Protein AF-A0A7J4IJD2-F1 (afdb_monomer_lite)

Sequence (134 aa):
MRLTFIVLALVLAALGAGCLQASPPATPTPTPSLARYAPGDLFRGDLVGAGFDDPNATPAGAAIAVVEYQSALDQYIYTLVQPVSGGWAYVYPSGDFVTRMGRDRATFESYRLERIGHVDLAAIEGPPNATAAR

Structure (mmCIF, N/CA/C/O backbone):
data_AF-A0A7J4IJD2-F1
#
_entry.id   AF-A0A7J4IJD2-F1
#
loop_
_atom_site.group_PDB
_atom_site.id
_atom_site.type_symbol
_atom_site.label_atom_id
_atom_site.label_alt_id
_atom_site.label_comp_id
_atom_site.label_asym_id
_atom_site.label_entity_id
_atom_site.label_seq_id
_atom_site.pdbx_PDB_ins_code
_atom_site.Cartn_x
_atom_site.Cartn_y
_atom_site.Cartn_z
_atom_site.occupancy
_atom_site.B_iso_or_equiv
_atom_site.auth_seq_id
_atom_site.auth_comp_id
_atom_site.auth_asym_id
_atom_site.auth_atom_id
_atom_site.pdbx_PDB_model_num
ATOM 1 N N . MET A 1 1 ? 4.661 78.829 -20.103 1.00 52.09 1 MET A N 1
ATOM 2 C CA . MET A 1 1 ? 5.157 77.658 -20.869 1.00 52.09 1 MET A CA 1
ATOM 3 C C . MET A 1 1 ? 6.029 76.746 -19.993 1.00 52.09 1 MET A C 1
ATOM 5 O O . MET A 1 1 ? 7.198 76.548 -20.282 1.00 52.09 1 MET A O 1
ATOM 9 N N . ARG A 1 2 ? 5.496 76.225 -18.878 1.00 50.78 2 ARG A N 1
ATOM 10 C CA . ARG A 1 2 ? 6.234 75.324 -17.960 1.00 50.78 2 ARG A CA 1
ATOM 11 C C . ARG A 1 2 ? 5.385 74.175 -17.390 1.00 50.78 2 ARG A C 1
ATOM 13 O O . ARG A 1 2 ? 5.930 73.315 -16.718 1.00 50.78 2 ARG A O 1
ATOM 20 N N . LEU A 1 3 ? 4.079 74.133 -17.683 1.00 42.94 3 LEU A N 1
ATOM 21 C CA . LEU A 1 3 ? 3.168 73.103 -17.164 1.00 42.94 3 LEU A CA 1
ATOM 22 C C . LEU A 1 3 ? 2.929 71.928 -18.126 1.00 42.94 3 LEU A C 1
ATOM 24 O O . LEU A 1 3 ? 2.573 70.846 -17.679 1.00 42.94 3 LEU A O 1
ATOM 28 N N . THR A 1 4 ? 3.159 72.096 -19.429 1.00 47.91 4 THR A N 1
ATOM 29 C CA . THR A 1 4 ? 2.913 71.041 -20.430 1.00 47.91 4 THR A CA 1
ATOM 30 C C . THR A 1 4 ? 4.000 69.967 -20.482 1.00 47.91 4 THR A C 1
ATOM 32 O O . THR A 1 4 ? 3.723 68.847 -20.895 1.00 47.91 4 THR A O 1
ATOM 35 N N . PHE A 1 5 ? 5.217 70.263 -20.017 1.00 41.81 5 PHE A N 1
ATOM 36 C CA . PHE A 1 5 ? 6.323 69.297 -20.028 1.00 41.81 5 PHE A CA 1
ATOM 37 C C . PHE A 1 5 ? 6.259 68.272 -18.887 1.00 41.81 5 PHE A C 1
ATOM 39 O O . PHE A 1 5 ? 6.791 67.176 -19.026 1.00 41.81 5 PHE A O 1
ATOM 46 N N . ILE A 1 6 ? 5.588 68.594 -17.777 1.00 49.59 6 ILE A N 1
ATOM 47 C CA . ILE A 1 6 ? 5.554 67.721 -16.593 1.00 49.59 6 ILE A CA 1
ATOM 48 C C . ILE A 1 6 ? 4.505 66.611 -16.757 1.00 49.59 6 ILE A C 1
ATOM 50 O O . ILE A 1 6 ? 4.730 65.479 -16.340 1.00 49.59 6 ILE A O 1
ATOM 54 N N . VAL A 1 7 ? 3.391 66.894 -17.442 1.00 49.34 7 VAL A N 1
ATOM 55 C CA . VAL A 1 7 ? 2.321 65.905 -17.658 1.00 49.34 7 VAL A CA 1
ATOM 56 C C . VAL A 1 7 ? 2.732 64.839 -18.683 1.00 49.34 7 VAL A C 1
ATOM 58 O O . VAL A 1 7 ? 2.386 63.672 -18.523 1.00 49.34 7 VAL A O 1
ATOM 61 N N . LEU A 1 8 ? 3.538 65.196 -19.692 1.00 43.75 8 LEU A N 1
ATOM 62 C CA . LEU A 1 8 ? 3.987 64.246 -20.717 1.00 43.75 8 LEU A CA 1
ATOM 63 C C . LEU A 1 8 ? 5.017 63.234 -20.178 1.00 43.75 8 LEU A C 1
ATOM 65 O O . LEU A 1 8 ? 5.013 62.074 -20.584 1.00 43.75 8 LEU A O 1
ATOM 69 N N . ALA A 1 9 ? 5.855 63.644 -19.221 1.00 47.06 9 ALA A N 1
ATOM 70 C CA . ALA A 1 9 ? 6.825 62.755 -18.581 1.00 47.06 9 ALA A CA 1
ATOM 71 C C . ALA A 1 9 ? 6.160 61.719 -17.655 1.00 47.06 9 ALA A C 1
ATOM 73 O O . ALA A 1 9 ? 6.666 60.606 -17.519 1.00 47.06 9 ALA A O 1
ATOM 74 N N . LEU A 1 10 ? 5.006 62.049 -17.060 1.00 46.25 10 LEU A N 1
ATOM 75 C CA . LEU A 1 10 ? 4.299 61.134 -16.160 1.00 46.25 10 LEU A CA 1
ATOM 76 C C . LEU A 1 10 ? 3.563 60.008 -16.907 1.00 46.25 10 LEU A C 1
ATOM 78 O O . LEU A 1 10 ? 3.425 58.910 -16.375 1.00 46.25 10 LEU A O 1
ATOM 82 N N . VAL A 1 11 ? 3.128 60.246 -18.151 1.00 48.88 11 VAL A N 1
ATOM 83 C CA . VAL A 1 11 ? 2.428 59.231 -18.963 1.00 48.88 11 VAL A CA 1
ATOM 84 C C . VAL A 1 11 ? 3.404 58.210 -19.562 1.00 48.88 11 VAL A C 1
ATOM 86 O O . VAL A 1 11 ? 3.083 57.025 -19.619 1.00 48.88 11 VAL A O 1
ATOM 89 N N . LEU A 1 12 ? 4.628 58.615 -19.931 1.00 47.06 12 LEU A N 1
ATOM 90 C CA . LEU A 1 12 ? 5.632 57.675 -20.452 1.00 47.06 12 LEU A CA 1
ATOM 91 C C . LEU A 1 12 ? 6.233 56.744 -19.385 1.00 47.06 12 LEU A C 1
ATOM 93 O O . LEU A 1 12 ? 6.716 55.669 -19.735 1.00 47.06 12 LEU A O 1
ATOM 97 N N . ALA A 1 13 ? 6.165 57.095 -18.099 1.00 45.47 13 ALA A N 1
ATOM 98 C CA . ALA A 1 13 ? 6.614 56.209 -17.022 1.00 45.47 13 ALA A CA 1
ATOM 99 C C . ALA A 1 13 ? 5.621 55.064 -16.728 1.00 45.47 13 ALA A C 1
ATOM 101 O O . ALA A 1 13 ? 6.019 54.026 -16.204 1.00 45.47 13 ALA A O 1
ATOM 102 N N . ALA A 1 14 ? 4.344 55.214 -17.097 1.00 45.75 14 ALA A N 1
ATOM 103 C CA . ALA A 1 14 ? 3.311 54.214 -16.825 1.00 45.75 14 ALA A CA 1
ATOM 104 C C . ALA A 1 14 ? 3.238 53.086 -17.875 1.00 45.75 14 ALA A C 1
ATOM 106 O O . ALA A 1 14 ? 2.721 52.014 -17.571 1.00 45.75 14 ALA A O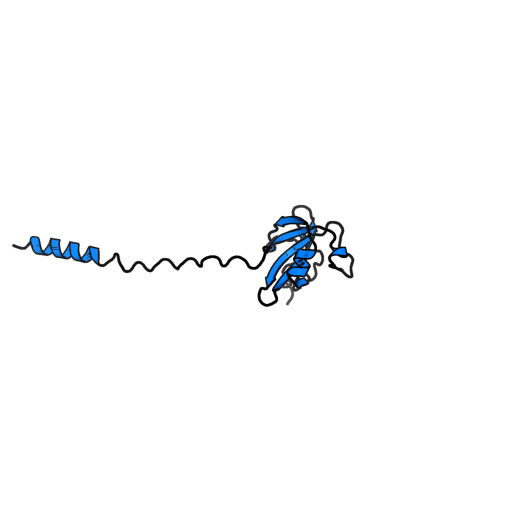 1
ATOM 107 N N . LEU A 1 15 ? 3.783 53.277 -19.086 1.00 45.69 15 LEU A N 1
ATOM 108 C CA . LEU A 1 15 ? 3.796 52.228 -20.122 1.00 45.69 15 LEU A CA 1
ATOM 109 C C . LEU A 1 15 ? 4.989 51.259 -20.025 1.00 45.69 15 LEU A C 1
ATOM 111 O O . LEU A 1 15 ? 4.978 50.221 -20.679 1.00 45.69 15 LEU A O 1
ATOM 115 N N . GLY A 1 16 ? 6.003 51.555 -19.204 1.00 44.50 16 GLY A N 1
ATOM 116 C CA . GLY A 1 16 ? 7.194 50.703 -19.063 1.00 44.50 16 GLY A CA 1
ATOM 117 C C . GLY A 1 16 ? 7.057 49.550 -18.062 1.00 44.50 16 GLY A C 1
ATOM 118 O O . GLY A 1 16 ? 7.842 48.608 -18.107 1.00 44.50 16 GLY A O 1
ATOM 119 N N . ALA A 1 17 ? 6.069 49.596 -17.163 1.00 44.97 17 ALA A N 1
ATOM 120 C CA . ALA A 1 17 ? 5.938 48.623 -16.073 1.00 44.97 17 ALA A CA 1
ATOM 121 C C . ALA A 1 17 ? 5.060 47.403 -16.416 1.00 44.97 17 ALA A C 1
ATOM 123 O O . ALA A 1 17 ? 4.998 46.458 -15.635 1.00 44.97 17 ALA A O 1
ATOM 124 N N . GLY A 1 18 ? 4.388 47.399 -17.573 1.00 44.12 18 GLY A N 1
ATOM 125 C CA . GLY A 1 18 ? 3.434 46.343 -17.940 1.00 44.12 18 GLY A CA 1
ATOM 126 C C . GLY A 1 18 ? 4.038 45.094 -18.594 1.00 44.12 18 GLY A C 1
ATOM 127 O O . GLY A 1 18 ? 3.346 44.089 -18.709 1.00 44.12 18 GLY A O 1
ATOM 128 N N . CYS A 1 19 ? 5.305 45.128 -19.024 1.00 49.31 19 CYS A N 1
ATOM 129 C CA . CYS A 1 19 ? 5.880 44.072 -19.876 1.00 49.31 19 CYS A CA 1
ATOM 130 C C . CYS A 1 19 ? 6.972 43.218 -19.208 1.00 49.31 19 CYS A C 1
ATOM 132 O O . CYS A 1 19 ? 7.556 42.363 -19.865 1.00 49.31 19 CYS A O 1
ATOM 134 N N . LEU A 1 20 ? 7.241 43.413 -17.913 1.00 44.94 20 LEU A N 1
ATOM 135 C CA . LEU A 1 20 ? 8.144 42.561 -17.120 1.00 44.94 20 LEU A CA 1
ATOM 136 C C . LEU A 1 20 ? 7.382 41.706 -16.105 1.00 44.94 20 LEU A C 1
ATOM 138 O O . LEU A 1 20 ? 7.938 41.286 -15.091 1.00 44.94 20 LEU A O 1
ATOM 142 N N . GLN A 1 21 ? 6.103 41.429 -16.362 1.00 53.16 21 GLN A N 1
ATOM 143 C CA . GLN A 1 21 ? 5.419 40.403 -15.596 1.00 53.16 21 GLN A CA 1
ATOM 144 C C . GLN A 1 21 ? 5.990 39.061 -16.045 1.00 53.16 21 GLN A C 1
ATOM 146 O O . GLN A 1 21 ? 5.662 38.559 -17.122 1.00 53.16 21 GLN A O 1
ATOM 151 N N . ALA A 1 22 ? 6.917 38.535 -15.238 1.00 48.62 22 ALA A N 1
ATOM 152 C CA . ALA A 1 22 ? 7.410 37.176 -15.361 1.00 48.62 22 ALA A CA 1
ATOM 153 C C . ALA A 1 22 ? 6.198 36.280 -15.609 1.00 48.62 22 ALA A C 1
ATOM 155 O O . ALA A 1 22 ? 5.230 36.324 -14.842 1.00 48.62 22 ALA A O 1
ATOM 156 N N . SER A 1 23 ? 6.214 35.545 -16.724 1.00 56.81 23 SER A N 1
ATOM 157 C CA . SER A 1 23 ? 5.169 34.565 -16.986 1.00 56.81 23 SER A CA 1
ATOM 158 C C . SER A 1 23 ? 5.025 33.722 -15.718 1.00 56.81 23 SER A C 1
ATOM 160 O O . SER A 1 23 ? 6.058 33.278 -15.199 1.00 56.81 23 SER A O 1
ATOM 162 N N . PRO A 1 24 ? 3.805 33.551 -15.168 1.00 60.88 24 PRO A N 1
ATOM 163 C CA . PRO A 1 24 ? 3.626 32.632 -14.058 1.00 60.88 24 PRO A CA 1
ATOM 164 C C . PRO A 1 24 ? 4.274 31.311 -14.476 1.00 60.88 24 PRO A C 1
ATOM 166 O O . PRO A 1 24 ? 4.138 30.941 -15.650 1.00 60.88 24 PRO A O 1
ATOM 169 N N . PRO A 1 25 ? 5.047 30.658 -13.587 1.00 59.62 25 PRO A N 1
ATOM 170 C CA . PRO A 1 25 ? 5.730 29.423 -13.931 1.00 59.62 25 PRO A CA 1
ATOM 171 C C . PRO A 1 25 ? 4.710 28.517 -14.604 1.00 59.62 25 PRO A C 1
ATOM 173 O O . PRO A 1 25 ? 3.640 28.277 -14.038 1.00 59.62 25 PRO A O 1
ATOM 176 N N . ALA A 1 26 ? 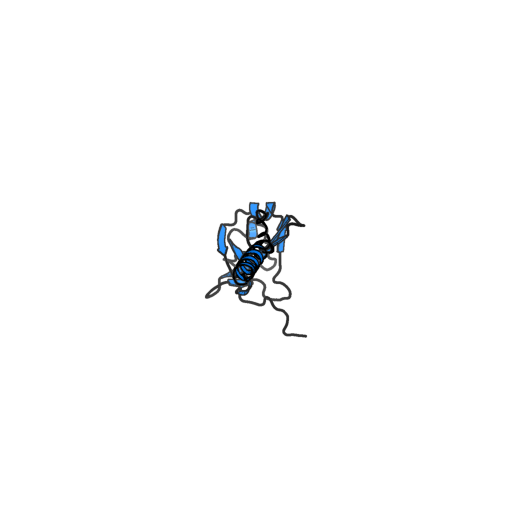5.001 28.135 -15.853 1.00 61.78 26 ALA A N 1
ATOM 177 C CA . ALA A 1 26 ? 4.114 27.299 -16.637 1.00 61.78 26 ALA A CA 1
ATOM 178 C C . ALA A 1 26 ? 3.765 26.105 -15.757 1.00 61.78 26 ALA A C 1
ATOM 180 O O . ALA A 1 26 ? 4.654 25.352 -15.355 1.00 61.78 26 ALA A O 1
ATOM 181 N N . THR A 1 27 ? 2.493 26.000 -15.370 1.00 56.91 27 THR A N 1
ATOM 182 C CA . THR A 1 27 ? 2.038 24.858 -14.592 1.00 56.91 27 THR A CA 1
ATOM 183 C C . THR A 1 27 ? 2.364 23.649 -15.457 1.00 56.91 27 THR A C 1
ATOM 185 O O . THR A 1 27 ? 1.896 23.619 -16.602 1.00 56.91 27 THR A O 1
ATOM 188 N N . PRO A 1 28 ? 3.228 22.722 -15.005 1.00 51.31 28 PRO A N 1
ATOM 189 C CA . PRO A 1 28 ? 3.579 21.581 -15.825 1.00 51.31 28 PRO A CA 1
ATOM 190 C C . PRO A 1 28 ? 2.269 20.904 -16.197 1.00 51.31 28 PRO A C 1
ATOM 192 O O . PRO A 1 28 ? 1.458 20.591 -15.323 1.00 51.31 28 PRO A O 1
ATOM 195 N N . THR A 1 29 ? 2.023 20.758 -17.499 1.00 47.94 29 THR A N 1
ATOM 196 C CA . THR A 1 29 ? 0.909 19.944 -17.970 1.00 47.94 29 THR A CA 1
ATOM 197 C C . THR A 1 29 ? 1.064 18.594 -17.279 1.00 47.94 29 THR A C 1
ATOM 199 O O . THR A 1 29 ? 2.138 18.003 -17.414 1.00 47.94 29 THR A O 1
ATOM 202 N N . PRO A 1 30 ? 0.082 18.136 -16.481 1.00 46.34 30 PRO A N 1
ATOM 203 C CA . PRO A 1 30 ? 0.221 16.872 -15.786 1.00 46.34 30 PRO A CA 1
ATOM 204 C C . PRO A 1 30 ? 0.423 15.803 -16.852 1.00 46.34 30 PRO A C 1
ATOM 206 O O . PRO A 1 30 ? -0.470 15.545 -17.661 1.00 46.34 30 PRO A O 1
ATOM 209 N N . THR A 1 31 ? 1.624 15.228 -16.900 1.00 46.88 31 THR A N 1
ATOM 210 C CA . THR A 1 31 ? 1.875 14.039 -17.704 1.00 46.88 31 THR A CA 1
ATOM 211 C C . THR A 1 31 ? 0.825 13.018 -17.275 1.00 46.88 31 THR A C 1
ATOM 213 O O . THR A 1 31 ? 0.700 12.791 -16.066 1.00 46.88 31 THR A O 1
ATOM 216 N N . PRO A 1 32 ? 0.030 12.444 -18.198 1.00 50.22 32 PRO A N 1
ATOM 217 C CA . PRO A 1 32 ? -0.946 11.434 -17.825 1.00 50.22 32 PRO A CA 1
ATOM 218 C C . PRO A 1 32 ? -0.227 10.363 -17.007 1.00 50.22 32 PRO A C 1
ATOM 220 O O . PRO A 1 32 ? 0.821 9.860 -17.418 1.00 50.22 32 PRO A O 1
ATOM 223 N N . SER A 1 33 ? -0.751 10.096 -15.812 1.00 54.56 33 SER A N 1
ATOM 224 C CA . SER A 1 33 ? -0.172 9.117 -14.903 1.00 54.56 33 SER A CA 1
ATOM 225 C C . SER A 1 33 ? -0.034 7.788 -15.644 1.00 54.56 33 SER A C 1
ATOM 227 O O . SER A 1 33 ? -1.031 7.189 -16.040 1.00 54.56 33 SER A O 1
ATOM 229 N N . LEU A 1 34 ? 1.205 7.328 -15.842 1.00 66.12 34 LEU A N 1
ATOM 230 C CA . LEU A 1 34 ? 1.491 5.986 -16.363 1.00 66.12 34 LEU A CA 1
ATOM 231 C C . LEU A 1 34 ? 0.939 4.889 -15.433 1.00 66.12 34 LEU A C 1
ATOM 233 O O . LEU A 1 34 ? 0.749 3.753 -15.867 1.00 66.12 34 LEU A O 1
ATOM 237 N N . ALA A 1 35 ? 0.679 5.245 -14.171 1.00 73.06 35 ALA A N 1
ATOM 238 C CA . ALA A 1 35 ? 0.080 4.396 -13.159 1.00 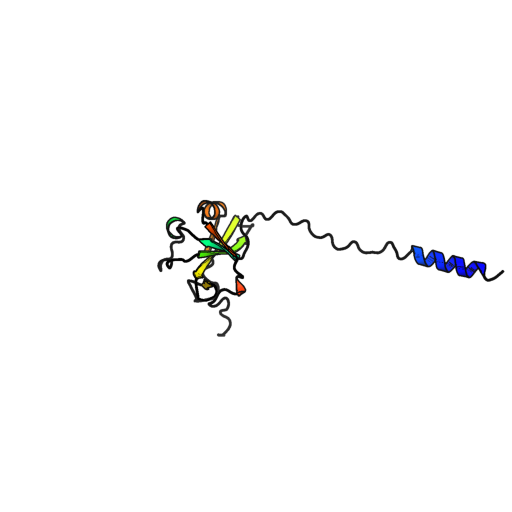73.06 35 ALA A CA 1
ATOM 239 C C . ALA A 1 35 ? -1.449 4.501 -13.196 1.00 73.06 35 ALA A C 1
ATOM 241 O O . ALA A 1 35 ? -2.011 5.599 -13.126 1.00 73.06 35 ALA A O 1
ATOM 242 N N . ARG A 1 36 ? -2.121 3.351 -13.246 1.00 85.62 36 ARG A N 1
ATOM 243 C CA . ARG A 1 36 ? -3.578 3.239 -13.122 1.00 85.62 36 ARG A CA 1
ATOM 244 C C . ARG A 1 36 ? -4.059 3.465 -11.691 1.00 85.62 36 ARG A C 1
ATOM 246 O O . ARG A 1 36 ? -5.171 3.950 -11.494 1.00 85.62 36 ARG A O 1
ATOM 253 N N . TYR A 1 37 ? -3.232 3.092 -10.720 1.00 90.12 37 TYR A N 1
ATOM 254 C CA . TYR A 1 37 ? -3.538 3.166 -9.295 1.00 90.12 37 TYR A CA 1
ATOM 255 C C . TYR A 1 37 ? -2.653 4.191 -8.597 1.00 90.12 37 TYR A C 1
ATOM 257 O O . TYR A 1 37 ? -1.473 4.334 -8.926 1.00 90.12 37 TYR A O 1
ATOM 265 N N . ALA A 1 38 ? -3.242 4.910 -7.647 1.00 91.38 38 ALA A N 1
ATOM 266 C CA . ALA A 1 38 ? -2.570 5.951 -6.886 1.00 91.38 38 ALA A CA 1
ATOM 267 C C . ALA A 1 38 ? -2.018 5.403 -5.555 1.00 91.38 38 ALA A C 1
ATOM 269 O O . ALA A 1 38 ? -2.580 4.450 -5.007 1.00 91.38 38 ALA A O 1
ATOM 270 N N . PRO A 1 39 ? -0.958 6.019 -4.994 1.00 90.94 39 PRO A N 1
ATOM 271 C CA . PRO A 1 39 ? -0.573 5.809 -3.598 1.00 90.94 39 PRO A CA 1
ATOM 272 C C . PRO A 1 39 ? -1.781 5.960 -2.670 1.00 90.94 39 PRO A C 1
ATOM 274 O O . PRO A 1 39 ? -2.536 6.912 -2.826 1.00 90.94 39 PRO A O 1
ATOM 277 N N . GLY A 1 40 ? -1.966 5.038 -1.729 1.00 89.69 40 GLY A N 1
ATOM 278 C CA . GLY A 1 40 ? -3.103 4.991 -0.810 1.00 89.69 40 GLY A CA 1
ATOM 279 C C . GLY A 1 40 ? -4.293 4.168 -1.305 1.00 89.69 40 GLY A C 1
ATOM 280 O O . GLY A 1 40 ? -5.184 3.870 -0.513 1.00 89.69 40 GLY A O 1
ATOM 281 N N . ASP A 1 41 ? -4.337 3.751 -2.574 1.00 94.69 41 ASP A N 1
ATOM 282 C CA . ASP A 1 41 ? -5.444 2.926 -3.065 1.00 94.69 41 ASP A CA 1
ATOM 283 C C . ASP A 1 41 ? -5.478 1.558 -2.377 1.00 94.69 41 ASP A C 1
ATOM 285 O O . ASP A 1 41 ? -4.468 0.852 -2.309 1.00 94.69 41 ASP A O 1
ATOM 289 N N . LEU A 1 42 ? -6.666 1.197 -1.886 1.00 93.88 42 LEU A N 1
ATOM 290 C CA . LEU A 1 42 ? -6.915 -0.045 -1.169 1.00 93.88 42 LEU A CA 1
ATOM 291 C C . LEU A 1 42 ? -7.596 -1.076 -2.056 1.00 93.88 42 LEU A C 1
ATOM 293 O O . LEU A 1 42 ? -8.627 -0.788 -2.669 1.00 93.88 42 LEU A O 1
ATOM 297 N N . PHE A 1 43 ? -7.075 -2.298 -2.038 1.00 93.19 43 PHE A N 1
ATOM 298 C CA . PHE A 1 43 ? -7.576 -3.411 -2.830 1.00 93.19 43 PHE A CA 1
ATOM 299 C C . PHE A 1 43 ? -7.853 -4.643 -1.974 1.00 93.19 43 PHE A C 1
ATOM 301 O O . PHE A 1 43 ? -7.038 -5.020 -1.134 1.00 93.19 43 PHE A O 1
ATOM 308 N N . ARG A 1 44 ? -8.981 -5.308 -2.216 1.00 90.25 44 ARG A N 1
ATOM 309 C CA . ARG A 1 44 ? -9.358 -6.571 -1.569 1.00 90.25 44 ARG A CA 1
ATOM 310 C C . ARG A 1 44 ? -9.668 -7.629 -2.625 1.00 90.25 44 ARG A C 1
ATOM 312 O O . ARG A 1 44 ? -10.054 -7.312 -3.746 1.00 90.25 44 ARG A O 1
ATOM 319 N N . GLY A 1 45 ? -9.493 -8.893 -2.265 1.00 85.75 45 GLY A N 1
ATOM 320 C CA . GLY A 1 45 ? -9.813 -10.026 -3.124 1.00 85.75 45 GLY A CA 1
ATOM 321 C C . GLY A 1 45 ? -9.146 -11.298 -2.625 1.00 85.75 45 GLY A C 1
ATOM 322 O O . GLY A 1 45 ? -8.760 -11.385 -1.458 1.00 85.75 45 GLY A O 1
ATOM 323 N N . ASP A 1 46 ? -9.000 -12.266 -3.522 1.00 82.81 46 ASP A N 1
ATOM 324 C CA . ASP A 1 46 ? -8.218 -13.471 -3.266 1.00 82.81 46 ASP A CA 1
ATOM 325 C C . ASP A 1 46 ? -6.720 -13.145 -3.311 1.00 82.81 46 ASP A C 1
ATOM 327 O O . ASP A 1 46 ? -6.078 -13.184 -4.361 1.00 82.81 46 ASP A O 1
ATOM 331 N N . LEU A 1 47 ? -6.172 -12.759 -2.159 1.00 79.31 47 LEU A N 1
ATOM 332 C CA . LEU A 1 47 ? -4.763 -12.390 -2.049 1.00 79.31 47 LEU A CA 1
ATOM 333 C C . LEU A 1 47 ? -3.836 -13.606 -2.222 1.00 79.31 47 LEU A C 1
ATOM 335 O O . LEU A 1 47 ? -2.758 -13.481 -2.798 1.00 79.31 47 LEU A O 1
ATOM 339 N N . VAL A 1 48 ? -4.283 -14.791 -1.802 1.00 75.69 48 VAL A N 1
ATOM 340 C CA . VAL A 1 48 ? -3.517 -16.036 -1.946 1.00 75.69 48 VAL A CA 1
ATOM 341 C C . VAL A 1 48 ? -3.469 -16.456 -3.415 1.00 75.69 48 VAL A C 1
ATOM 343 O O . VAL A 1 48 ? -2.390 -16.693 -3.954 1.00 75.69 48 VAL A O 1
ATOM 346 N N . GLY A 1 49 ? -4.613 -16.467 -4.106 1.00 70.00 49 GLY A N 1
ATOM 347 C CA . GLY A 1 49 ? -4.683 -16.748 -5.545 1.00 70.00 49 GLY A CA 1
ATOM 348 C C . GLY A 1 49 ? -3.958 -15.710 -6.405 1.00 70.00 49 GLY A C 1
ATOM 349 O O . GLY A 1 49 ? -3.454 -16.032 -7.480 1.00 70.00 49 GLY A O 1
ATOM 350 N N . ALA A 1 50 ? -3.827 -14.480 -5.909 1.00 67.56 50 ALA A N 1
ATOM 351 C CA . ALA A 1 50 ? -2.989 -13.448 -6.506 1.00 67.56 50 ALA A CA 1
ATOM 352 C C . ALA A 1 50 ? -1.487 -13.598 -6.172 1.00 67.56 50 ALA A C 1
ATOM 354 O O . ALA A 1 50 ? -0.680 -12.746 -6.533 1.00 67.56 50 ALA A O 1
ATOM 355 N N . GLY A 1 51 ? -1.065 -14.680 -5.513 1.00 64.88 51 GLY A N 1
ATOM 356 C CA . GLY A 1 51 ? 0.347 -14.951 -5.238 1.00 64.88 51 GLY A CA 1
ATOM 357 C C . GLY A 1 51 ? 0.975 -13.974 -4.243 1.00 64.88 51 GLY A C 1
ATOM 358 O O . GLY A 1 51 ? 2.198 -13.797 -4.236 1.00 64.88 51 GLY A O 1
ATOM 359 N N . PHE A 1 52 ? 0.160 -13.329 -3.404 1.00 70.12 52 PHE A N 1
ATOM 360 C CA . PHE A 1 52 ? 0.628 -12.682 -2.181 1.00 70.12 52 PHE A CA 1
ATOM 361 C C . PHE A 1 52 ? 0.781 -13.765 -1.107 1.00 70.12 52 PHE A C 1
ATOM 363 O O . PHE A 1 52 ? 0.050 -13.797 -0.121 1.00 70.12 52 PHE A O 1
ATOM 370 N N . ASP A 1 53 ? 1.704 -14.697 -1.360 1.00 57.69 53 ASP A N 1
ATOM 371 C CA . ASP A 1 53 ? 2.040 -15.789 -0.449 1.00 57.69 53 ASP A CA 1
ATOM 372 C C . ASP A 1 53 ? 2.789 -15.200 0.748 1.00 57.69 53 ASP A C 1
ATOM 374 O O . ASP A 1 53 ? 3.998 -14.959 0.713 1.00 57.69 53 ASP A O 1
ATOM 378 N N . ASP A 1 54 ? 2.042 -14.904 1.806 1.00 58.50 54 ASP A N 1
ATOM 379 C CA . ASP A 1 54 ? 2.637 -14.640 3.101 1.00 58.50 54 ASP A CA 1
ATOM 380 C C . ASP A 1 54 ? 3.076 -15.971 3.725 1.00 58.50 54 ASP A C 1
ATOM 382 O O . ASP A 1 54 ? 2.213 -16.805 4.021 1.00 58.50 54 ASP A O 1
ATOM 386 N N . PRO A 1 55 ? 4.377 -16.177 4.005 1.00 55.50 55 PRO A N 1
ATOM 387 C CA . PRO A 1 55 ? 4.842 -17.364 4.719 1.00 55.50 55 PRO A CA 1
ATOM 388 C C . PRO A 1 55 ? 4.201 -17.535 6.110 1.00 55.50 55 PRO A C 1
ATOM 390 O O . PRO A 1 55 ? 4.240 -18.634 6.660 1.00 55.50 55 PRO A O 1
ATOM 393 N N . ASN A 1 56 ? 3.596 -16.485 6.673 1.00 58.53 56 ASN A N 1
ATOM 394 C CA . ASN A 1 56 ? 2.903 -16.497 7.964 1.00 58.53 56 ASN A CA 1
ATOM 395 C C . ASN A 1 56 ? 1.370 -16.603 7.857 1.00 58.53 56 ASN A C 1
ATOM 397 O O . ASN A 1 56 ? 0.694 -16.508 8.880 1.00 58.53 56 ASN A O 1
ATOM 401 N N . ALA A 1 57 ? 0.846 -16.855 6.652 1.00 63.66 57 ALA A N 1
ATOM 402 C CA . ALA A 1 57 ? -0.567 -16.812 6.282 1.00 63.66 57 ALA A CA 1
ATOM 403 C C . ALA A 1 57 ? -1.199 -15.409 6.360 1.00 63.66 57 ALA A C 1
ATOM 405 O O . ALA A 1 57 ? -1.265 -14.766 7.405 1.00 63.66 57 ALA A O 1
ATOM 406 N N . THR A 1 58 ? -1.765 -14.965 5.236 1.00 69.88 58 THR A N 1
ATOM 407 C CA . THR A 1 58 ? -2.449 -13.673 5.141 1.00 69.88 58 THR A CA 1
ATOM 408 C C . THR A 1 58 ? -3.683 -13.636 6.057 1.00 69.88 58 THR A C 1
ATOM 410 O O . THR A 1 58 ? -4.559 -14.497 5.923 1.00 69.88 58 THR A O 1
ATOM 413 N N . PRO A 1 59 ? -3.817 -12.639 6.954 1.00 70.31 59 PRO A N 1
ATOM 414 C CA . PRO A 1 59 ? -4.988 -12.518 7.815 1.00 70.31 59 PRO A CA 1
ATOM 415 C C . PRO A 1 59 ? -6.296 -12.398 7.028 1.00 70.31 59 PRO A C 1
ATOM 417 O O . PRO A 1 59 ? -6.368 -11.749 5.979 1.00 70.31 59 PRO A O 1
ATOM 420 N N . ALA A 1 60 ? -7.372 -12.968 7.574 1.00 73.25 60 ALA A N 1
ATOM 421 C CA . ALA A 1 60 ? -8.701 -12.831 6.993 1.00 73.25 60 ALA A CA 1
ATOM 422 C C . ALA A 1 60 ? -9.121 -11.351 6.933 1.00 73.25 60 ALA A C 1
ATOM 424 O O . ALA A 1 60 ? -9.065 -10.628 7.926 1.00 73.25 60 ALA A O 1
ATOM 425 N N . GLY A 1 61 ? -9.565 -10.901 5.757 1.00 80.38 61 GLY A N 1
ATOM 426 C CA . GLY A 1 61 ? -10.009 -9.521 5.549 1.00 80.38 61 GLY A CA 1
ATOM 427 C C . GLY A 1 61 ? -8.888 -8.507 5.307 1.00 80.38 61 GLY A C 1
ATOM 428 O O . GLY A 1 61 ? -9.202 -7.316 5.178 1.00 80.38 61 GLY A O 1
ATOM 429 N N . ALA A 1 62 ? -7.633 -8.962 5.195 1.00 86.62 62 ALA A N 1
ATOM 430 C CA . ALA A 1 62 ? -6.524 -8.134 4.747 1.00 86.62 62 ALA A CA 1
ATOM 431 C C . ALA A 1 62 ? -6.804 -7.499 3.374 1.00 86.62 62 ALA A C 1
ATOM 433 O O . ALA A 1 62 ? -7.608 -7.982 2.569 1.00 86.62 62 ALA A O 1
ATOM 434 N N . ALA A 1 63 ? -6.138 -6.383 3.133 1.00 90.56 63 ALA A N 1
ATOM 435 C CA . ALA A 1 63 ? -6.187 -5.626 1.901 1.00 90.56 63 ALA A CA 1
ATOM 436 C C . ALA A 1 63 ? -4.773 -5.201 1.510 1.00 90.56 63 ALA A C 1
ATOM 438 O O . ALA A 1 63 ? -3.865 -5.126 2.339 1.00 90.56 63 ALA A O 1
ATOM 439 N N . ILE A 1 64 ? -4.601 -4.900 0.234 1.00 90.38 64 ILE A N 1
ATOM 440 C CA . ILE A 1 64 ? -3.399 -4.271 -0.287 1.00 90.38 64 ILE A CA 1
ATOM 441 C C . ILE A 1 64 ? -3.575 -2.764 -0.230 1.00 90.38 64 ILE A C 1
ATOM 443 O O . ILE A 1 64 ? -4.593 -2.265 -0.697 1.00 90.38 64 ILE A O 1
ATOM 447 N N . ALA A 1 65 ? -2.568 -2.050 0.260 1.00 91.38 65 ALA A N 1
ATOM 448 C CA . ALA A 1 65 ? -2.429 -0.613 0.061 1.00 91.38 65 ALA A CA 1
ATOM 449 C C . ALA A 1 65 ? -1.300 -0.348 -0.944 1.00 91.38 65 ALA A C 1
ATOM 451 O O . ALA A 1 65 ? -0.166 -0.793 -0.740 1.00 91.38 65 ALA A O 1
ATOM 452 N N . VAL A 1 66 ? -1.595 0.371 -2.029 1.00 91.88 66 VAL A N 1
ATOM 453 C CA . VAL A 1 66 ? -0.568 0.823 -2.980 1.00 91.88 66 VAL A CA 1
ATOM 454 C C . VAL A 1 66 ? 0.273 1.900 -2.309 1.00 91.88 66 VAL A C 1
ATOM 456 O O . VAL A 1 66 ? -0.255 2.876 -1.791 1.00 91.88 66 VAL A O 1
ATOM 459 N N . VAL A 1 67 ? 1.589 1.736 -2.323 1.00 89.62 67 VAL A N 1
ATOM 460 C CA . VAL A 1 67 ? 2.529 2.695 -1.736 1.00 89.62 67 VAL A CA 1
ATOM 461 C C . VAL A 1 67 ? 3.046 3.648 -2.803 1.00 89.62 67 VAL A C 1
ATOM 463 O O . VAL A 1 67 ? 3.046 4.857 -2.604 1.00 89.62 67 VAL A O 1
ATOM 466 N N . GLU A 1 68 ? 3.468 3.115 -3.947 1.00 89.69 68 GLU A N 1
ATOM 467 C CA . GLU A 1 68 ? 3.959 3.909 -5.073 1.00 89.69 68 GLU A CA 1
ATOM 468 C C . GLU A 1 68 ? 3.947 3.098 -6.371 1.00 89.69 68 GLU A C 1
ATOM 470 O O . GLU A 1 68 ? 3.870 1.870 -6.362 1.00 89.69 68 GLU A O 1
ATOM 475 N N . TYR A 1 69 ? 4.064 3.792 -7.500 1.00 90.56 69 TYR A N 1
ATOM 476 C CA . TYR A 1 69 ? 4.367 3.188 -8.791 1.00 90.56 69 TYR A CA 1
ATOM 477 C C . TYR A 1 69 ? 5.758 3.636 -9.242 1.00 90.56 69 TYR A C 1
ATOM 479 O O . TYR A 1 69 ? 6.024 4.835 -9.357 1.00 90.56 69 TYR A O 1
ATOM 487 N N . GLN A 1 70 ? 6.639 2.678 -9.517 1.00 89.75 70 GLN A N 1
ATOM 488 C CA . GLN A 1 70 ? 7.997 2.931 -9.985 1.00 89.75 70 GLN A CA 1
ATOM 489 C C . GLN A 1 70 ? 8.066 2.744 -11.501 1.00 89.75 70 GLN A C 1
ATOM 491 O O . GLN A 1 70 ? 8.217 1.631 -12.005 1.00 89.75 70 GLN A O 1
ATOM 496 N N . SER A 1 71 ? 8.000 3.851 -12.242 1.00 87.00 71 SER A N 1
ATOM 497 C CA . SER A 1 71 ? 7.990 3.839 -13.712 1.00 87.00 71 SER A CA 1
ATOM 498 C C . SER A 1 71 ? 9.257 3.248 -14.337 1.00 87.00 71 SER A C 1
ATOM 500 O O . SER A 1 71 ? 9.172 2.629 -15.391 1.00 87.00 71 SER A O 1
ATOM 502 N N . ALA A 1 72 ? 10.414 3.394 -13.682 1.00 88.00 72 ALA A N 1
ATOM 503 C CA . ALA A 1 72 ? 11.685 2.840 -14.153 1.00 88.00 72 ALA A CA 1
ATOM 504 C C . ALA A 1 72 ? 11.695 1.302 -14.207 1.00 88.00 72 ALA A C 1
ATOM 506 O O . ALA A 1 72 ? 12.460 0.725 -14.974 1.00 88.00 72 ALA A O 1
ATOM 507 N N . LEU A 1 73 ? 10.855 0.655 -13.393 1.00 85.75 73 LEU A N 1
ATOM 508 C CA . LEU A 1 73 ? 10.765 -0.800 -13.265 1.00 85.75 73 LEU A CA 1
ATOM 509 C C . LEU A 1 73 ? 9.390 -1.348 -13.694 1.00 85.75 73 LEU A C 1
ATOM 511 O O . LEU A 1 73 ? 9.163 -2.545 -13.579 1.00 85.75 73 LEU A O 1
ATOM 515 N N . ASP A 1 74 ? 8.486 -0.484 -14.176 1.00 89.44 74 ASP A N 1
ATOM 516 C CA . ASP A 1 74 ? 7.084 -0.796 -14.507 1.00 89.44 74 ASP A CA 1
ATOM 517 C C . ASP A 1 74 ? 6.380 -1.641 -13.422 1.00 89.44 74 ASP A C 1
ATOM 519 O O . ASP A 1 74 ? 5.743 -2.658 -13.705 1.00 89.44 74 ASP A O 1
ATOM 523 N N . GLN A 1 75 ? 6.531 -1.240 -12.154 1.00 90.38 75 GLN A N 1
ATOM 524 C CA . GLN A 1 75 ? 6.028 -1.997 -11.004 1.00 90.38 75 GLN A CA 1
ATOM 525 C C . GLN A 1 75 ? 5.262 -1.129 -10.004 1.00 90.38 75 GLN A C 1
ATOM 527 O O . GLN A 1 75 ? 5.617 0.025 -9.755 1.00 90.38 75 GLN A O 1
ATOM 532 N N . TYR A 1 76 ? 4.244 -1.716 -9.378 1.00 89.94 76 TYR A N 1
ATOM 533 C CA . TYR A 1 76 ? 3.634 -1.180 -8.169 1.00 89.94 76 TYR A CA 1
ATOM 534 C C . TYR A 1 76 ? 4.368 -1.709 -6.944 1.00 89.94 76 TYR A C 1
ATOM 536 O O . TYR A 1 76 ? 4.620 -2.908 -6.812 1.00 89.94 76 TYR A O 1
ATOM 544 N N . ILE A 1 77 ? 4.664 -0.799 -6.028 1.00 88.31 77 ILE A N 1
ATOM 545 C CA . ILE A 1 77 ? 5.084 -1.115 -4.673 1.00 88.31 77 ILE A CA 1
ATOM 546 C C . ILE A 1 77 ? 3.857 -1.032 -3.784 1.00 88.31 77 ILE A C 1
ATOM 548 O O . ILE A 1 77 ? 3.113 -0.051 -3.826 1.00 88.31 77 ILE A O 1
ATOM 552 N N . TYR A 1 78 ? 3.648 -2.053 -2.971 1.00 87.88 78 TYR A N 1
ATOM 553 C CA . TYR A 1 78 ? 2.471 -2.162 -2.126 1.00 87.88 78 TYR A CA 1
ATOM 554 C C . TYR A 1 78 ? 2.798 -2.844 -0.801 1.00 87.88 78 TYR A C 1
ATOM 556 O O . TYR A 1 78 ? 3.897 -3.365 -0.587 1.00 87.88 78 TYR A O 1
ATOM 564 N N . THR A 1 79 ? 1.828 -2.821 0.103 1.00 86.19 79 THR A N 1
ATOM 565 C CA . THR A 1 79 ? 1.917 -3.446 1.419 1.00 86.19 79 THR A CA 1
ATOM 566 C C . THR A 1 79 ? 0.584 -4.066 1.830 1.00 86.19 79 THR A C 1
ATOM 568 O O . THR A 1 79 ? -0.441 -3.799 1.199 1.00 86.19 79 THR A O 1
ATOM 571 N N . LEU A 1 80 ? 0.601 -4.902 2.870 1.00 85.88 80 LEU A N 1
ATOM 572 C CA . LEU A 1 80 ? -0.586 -5.543 3.424 1.00 85.88 80 LEU A CA 1
ATOM 573 C C . LEU A 1 80 ? -1.049 -4.829 4.689 1.00 85.88 80 LEU A C 1
ATOM 575 O O . LEU A 1 80 ? -0.283 -4.603 5.631 1.00 85.88 80 LEU A O 1
ATOM 579 N N . VAL A 1 81 ? -2.338 -4.524 4.702 1.00 87.75 81 VAL A N 1
ATOM 580 C CA . VAL A 1 81 ? -3.032 -3.901 5.820 1.00 87.75 81 VAL A CA 1
ATOM 581 C C . VAL A 1 81 ? -4.226 -4.743 6.236 1.00 87.75 81 VAL A C 1
ATOM 583 O O . VAL A 1 81 ? -4.801 -5.480 5.437 1.00 87.75 81 VAL A O 1
ATOM 586 N N . GLN A 1 82 ? -4.624 -4.614 7.491 1.00 88.62 82 GLN A N 1
ATOM 587 C CA . GLN A 1 82 ? -5.814 -5.240 8.048 1.00 88.62 82 GLN A CA 1
ATOM 588 C C . GLN A 1 82 ? -6.719 -4.182 8.685 1.00 88.62 82 GLN A C 1
ATOM 590 O O . GLN A 1 82 ? -6.215 -3.175 9.194 1.00 88.62 82 GLN A O 1
ATOM 595 N N . PRO A 1 83 ? -8.046 -4.373 8.648 1.00 89.56 83 PRO A N 1
ATOM 596 C CA . PRO A 1 83 ? -8.971 -3.431 9.256 1.00 89.56 83 PRO A CA 1
ATOM 597 C C . PRO A 1 83 ? -8.829 -3.446 10.784 1.00 89.56 83 PRO A C 1
ATOM 599 O O . PRO A 1 83 ? -8.777 -4.511 11.400 1.00 89.56 83 PRO A O 1
ATOM 602 N N . VAL A 1 84 ? -8.817 -2.263 11.393 1.00 88.38 84 VAL A N 1
ATOM 603 C CA . VAL A 1 84 ? -8.831 -2.055 12.851 1.00 88.38 84 VAL A CA 1
ATOM 604 C C . VAL A 1 84 ? -9.897 -1.025 13.225 1.00 88.38 84 VAL A C 1
ATOM 606 O O . VAL A 1 84 ? -10.521 -0.409 12.358 1.00 88.38 84 VAL A O 1
ATOM 609 N N . SER A 1 85 ? -10.157 -0.853 14.523 1.00 84.50 85 SER A N 1
ATOM 610 C CA . SER A 1 85 ? -11.176 0.083 15.005 1.00 84.50 85 SER A CA 1
ATOM 611 C C . SER A 1 85 ? -10.812 1.525 14.644 1.00 84.50 85 SER A C 1
ATOM 613 O O . SER A 1 85 ? -10.065 2.173 15.365 1.00 84.50 85 SER A O 1
ATOM 615 N N . GLY A 1 86 ? -11.395 2.035 13.559 1.00 81.69 86 GLY A N 1
ATOM 616 C CA . GLY A 1 86 ? -11.194 3.411 13.100 1.00 81.69 86 GLY A CA 1
ATOM 617 C C . GLY A 1 86 ? -10.254 3.561 11.904 1.00 81.69 86 GLY A C 1
ATOM 618 O O . GLY A 1 86 ? -10.053 4.685 11.454 1.00 81.69 86 GLY A O 1
ATOM 619 N N . GLY A 1 87 ? -9.728 2.467 11.343 1.00 89.44 87 GLY A N 1
ATOM 620 C CA . GLY A 1 87 ? -8.840 2.562 10.188 1.00 89.44 87 GLY A CA 1
ATOM 621 C C . GLY A 1 87 ? -8.194 1.245 9.781 1.00 89.44 87 GLY A C 1
ATOM 622 O O . GLY A 1 87 ? -8.839 0.195 9.727 1.00 89.44 87 GLY A O 1
ATOM 623 N N . TRP A 1 88 ? -6.907 1.331 9.465 1.00 90.44 88 TRP A N 1
ATOM 624 C CA . TRP A 1 88 ? -6.101 0.236 8.942 1.00 90.44 88 TRP A CA 1
ATOM 625 C C . TRP A 1 88 ? -4.808 0.132 9.737 1.00 90.44 88 TRP A C 1
ATOM 627 O O . TRP A 1 88 ? -4.227 1.153 10.089 1.00 90.44 88 TRP A O 1
ATOM 637 N N . ALA A 1 89 ? -4.349 -1.089 9.976 1.00 87.00 89 ALA A N 1
ATOM 638 C CA . ALA A 1 89 ? -3.052 -1.363 10.576 1.00 87.00 89 ALA A CA 1
ATOM 639 C C . ALA A 1 89 ? -2.214 -2.235 9.645 1.00 87.00 89 ALA A C 1
ATOM 641 O O . ALA A 1 89 ? -2.759 -3.040 8.886 1.00 87.00 89 ALA A O 1
ATOM 642 N N . TYR A 1 90 ? -0.895 -2.112 9.719 1.00 84.38 90 TYR A N 1
ATOM 643 C CA . TYR A 1 90 ? 0.004 -2.993 8.980 1.00 84.38 90 TYR A CA 1
ATOM 644 C C . TYR A 1 90 ? -0.088 -4.439 9.477 1.00 84.38 90 TYR A C 1
ATOM 646 O O . TYR A 1 90 ? -0.112 -4.692 10.681 1.00 84.38 90 TYR A O 1
ATOM 654 N N . VAL A 1 91 ? -0.096 -5.395 8.544 1.00 80.44 91 VAL A N 1
ATOM 655 C CA . VAL A 1 91 ? -0.084 -6.830 8.878 1.00 80.44 91 VAL A CA 1
ATOM 656 C C . VAL A 1 91 ? 1.272 -7.262 9.457 1.00 80.44 91 VAL A C 1
ATOM 658 O O . VAL A 1 91 ? 1.301 -8.069 10.382 1.00 80.44 91 VAL A O 1
ATOM 661 N N . TYR A 1 92 ? 2.390 -6.687 8.987 1.00 73.75 92 TYR A N 1
ATOM 662 C CA . TYR A 1 92 ? 3.738 -6.963 9.519 1.00 73.75 92 TYR A CA 1
ATOM 663 C C . TYR A 1 92 ? 4.340 -5.710 10.176 1.00 73.75 92 TYR A C 1
ATOM 665 O O . TYR A 1 92 ? 4.837 -4.831 9.469 1.00 73.75 92 TYR A O 1
ATOM 673 N N . PRO A 1 93 ? 4.303 -5.603 11.517 1.00 59.38 93 PRO A N 1
ATOM 674 C CA . PRO A 1 93 ? 4.650 -4.368 12.226 1.00 59.38 93 PRO A CA 1
ATOM 675 C C . PRO A 1 93 ? 6.137 -4.192 12.613 1.00 59.38 93 PRO A C 1
ATOM 677 O O . PRO A 1 93 ? 6.458 -3.203 13.264 1.00 59.38 93 PRO A O 1
ATOM 680 N N . SER A 1 94 ? 7.070 -5.090 12.270 1.00 52.41 94 SER A N 1
ATOM 681 C CA . SER A 1 94 ? 8.507 -4.901 12.576 1.00 52.41 94 SER A CA 1
ATOM 682 C C . SER A 1 94 ? 9.234 -4.163 11.435 1.00 52.41 94 SER A C 1
ATOM 684 O O . SER A 1 94 ? 9.212 -4.662 10.314 1.00 52.41 94 SER A O 1
ATOM 686 N N . GLY A 1 95 ? 9.847 -2.998 11.724 1.00 48.38 95 GLY A N 1
ATOM 687 C CA . GLY A 1 95 ? 10.484 -2.056 10.763 1.00 48.38 95 GLY A CA 1
ATOM 688 C C . GLY A 1 95 ? 11.639 -2.625 9.914 1.00 48.38 95 GLY A C 1
ATOM 689 O O . GLY A 1 95 ? 11.925 -3.811 9.984 1.00 48.38 95 GLY A O 1
ATOM 690 N N . ASP A 1 96 ? 12.379 -1.889 9.072 1.00 44.50 96 ASP A N 1
ATOM 691 C CA . ASP A 1 96 ? 12.476 -0.449 8.740 1.00 44.50 96 ASP A CA 1
ATOM 692 C C . ASP A 1 96 ? 11.569 0.021 7.576 1.00 44.50 96 ASP A C 1
ATOM 694 O O . ASP A 1 96 ? 11.435 1.211 7.316 1.00 44.50 96 ASP A O 1
ATOM 698 N N . PHE A 1 97 ? 10.918 -0.900 6.872 1.00 44.81 97 PHE A N 1
ATOM 699 C CA . PHE A 1 97 ? 9.918 -0.648 5.835 1.00 44.81 97 PHE A CA 1
ATOM 700 C C . PHE A 1 97 ? 8.981 -1.848 5.875 1.00 44.81 97 PHE A C 1
ATOM 702 O O . PHE A 1 97 ? 9.407 -2.945 5.524 1.00 44.81 97 PHE A O 1
ATOM 709 N N . VAL A 1 98 ? 7.734 -1.661 6.314 1.00 52.03 98 VAL A N 1
ATOM 710 C CA . VAL A 1 98 ? 6.653 -2.653 6.201 1.00 52.03 98 VAL A CA 1
ATOM 711 C C . VAL A 1 98 ? 6.793 -3.376 4.868 1.00 52.03 98 VAL A C 1
ATOM 713 O O . VAL A 1 98 ? 6.722 -2.684 3.858 1.00 52.03 98 VAL A O 1
ATOM 716 N N . THR A 1 99 ? 7.050 -4.690 4.864 1.00 57.59 99 THR A N 1
ATOM 717 C CA . THR A 1 99 ? 7.471 -5.485 3.694 1.00 57.59 99 THR A CA 1
ATOM 718 C C . THR A 1 99 ? 6.886 -4.942 2.392 1.00 57.59 99 THR A C 1
ATOM 720 O O . THR A 1 99 ? 5.747 -5.237 2.026 1.00 57.59 99 THR A O 1
ATOM 723 N N . ARG A 1 100 ? 7.650 -4.053 1.741 1.00 66.00 100 ARG A N 1
ATOM 724 C CA . ARG A 1 100 ? 7.253 -3.395 0.502 1.00 66.00 100 ARG A CA 1
ATOM 725 C C . ARG A 1 100 ? 7.470 -4.420 -0.575 1.00 66.00 100 ARG A C 1
ATOM 727 O O . ARG A 1 100 ? 8.603 -4.722 -0.943 1.00 66.00 100 ARG A O 1
ATOM 734 N N . MET A 1 101 ? 6.379 -4.993 -1.033 1.00 78.44 101 MET A N 1
ATOM 735 C CA . MET A 1 101 ? 6.435 -5.962 -2.100 1.00 78.44 101 MET A CA 1
ATOM 736 C C . MET A 1 101 ? 6.328 -5.208 -3.419 1.00 78.44 101 MET A C 1
ATOM 738 O O . MET A 1 101 ? 5.499 -4.312 -3.574 1.00 78.44 101 MET A O 1
ATOM 742 N N . GLY A 1 102 ? 7.209 -5.545 -4.355 1.00 85.25 102 GLY A N 1
ATOM 743 C CA . GLY A 1 102 ? 7.126 -5.080 -5.731 1.00 85.25 102 GLY A CA 1
ATOM 744 C C . GLY A 1 102 ? 6.376 -6.099 -6.574 1.00 85.25 102 GLY A C 1
ATOM 745 O O . GLY A 1 102 ? 6.591 -7.307 -6.436 1.00 85.25 102 GLY A O 1
ATOM 746 N N . ARG A 1 103 ? 5.489 -5.627 -7.445 1.00 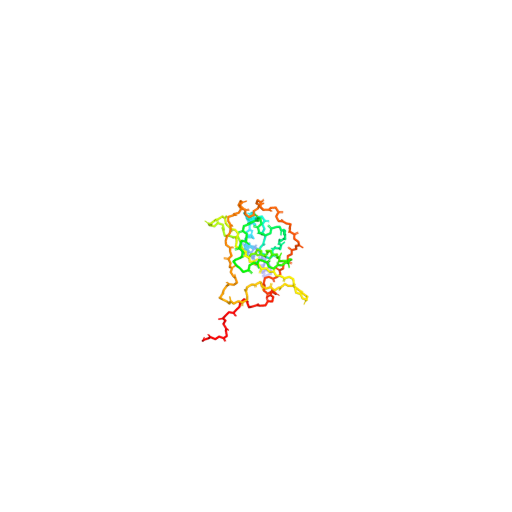87.62 103 ARG A N 1
ATOM 747 C CA . ARG A 1 103 ? 4.897 -6.449 -8.500 1.00 87.62 103 ARG A CA 1
ATOM 748 C C . ARG A 1 103 ? 4.831 -5.650 -9.784 1.00 87.62 103 ARG A C 1
ATOM 750 O O . ARG A 1 103 ? 4.426 -4.489 -9.766 1.00 87.62 103 ARG A O 1
ATOM 757 N N . ASP A 1 104 ? 5.199 -6.279 -10.888 1.00 90.19 104 ASP A N 1
ATOM 758 C CA . ASP A 1 104 ? 5.042 -5.692 -12.210 1.00 90.19 104 ASP A CA 1
ATOM 759 C C . ASP A 1 104 ? 3.582 -5.274 -12.450 1.00 90.19 104 ASP A C 1
ATOM 761 O O . ASP A 1 104 ? 2.631 -5.912 -11.979 1.00 90.19 104 ASP A O 1
ATOM 765 N N . ARG A 1 105 ? 3.403 -4.172 -13.178 1.00 90.06 105 ARG A N 1
ATOM 766 C CA . ARG A 1 105 ? 2.098 -3.546 -13.415 1.00 90.06 105 ARG A CA 1
ATOM 767 C C . ARG A 1 105 ? 1.097 -4.517 -14.028 1.00 90.06 105 ARG A C 1
ATOM 769 O O . ARG A 1 105 ? -0.044 -4.580 -13.576 1.00 90.06 105 ARG A O 1
ATOM 776 N N . ALA A 1 106 ? 1.518 -5.265 -15.046 1.00 88.69 106 ALA A N 1
ATOM 777 C CA . ALA A 1 106 ? 0.644 -6.179 -15.769 1.00 88.69 106 ALA A CA 1
ATOM 778 C C . ALA A 1 106 ? 0.089 -7.266 -14.841 1.00 88.69 106 ALA A C 1
ATOM 780 O O . ALA A 1 106 ? -1.122 -7.493 -14.813 1.00 88.69 106 ALA A O 1
ATOM 781 N N . THR A 1 107 ? 0.953 -7.880 -14.036 1.00 87.44 107 THR A N 1
ATOM 782 C CA . THR A 1 107 ? 0.552 -8.907 -13.077 1.00 87.44 107 THR A CA 1
ATOM 783 C C . THR A 1 107 ? -0.323 -8.326 -11.972 1.00 87.44 107 THR A C 1
ATOM 785 O O . THR A 1 107 ? -1.396 -8.871 -11.715 1.00 87.44 107 THR A O 1
ATOM 788 N N . PHE A 1 108 ? 0.047 -7.181 -11.389 1.00 87.62 108 PHE A N 1
ATOM 789 C CA . PHE A 1 108 ? -0.761 -6.528 -10.352 1.00 87.62 108 PHE A CA 1
ATOM 790 C C . PHE A 1 108 ? -2.186 -6.205 -10.843 1.00 87.62 108 PHE A C 1
ATOM 792 O O . PHE A 1 108 ? -3.170 -6.454 -10.149 1.00 87.62 108 PHE A O 1
ATOM 799 N N . GLU A 1 109 ? -2.323 -5.700 -12.071 1.00 87.81 109 GLU A N 1
ATOM 800 C CA . GLU A 1 109 ? -3.623 -5.382 -12.678 1.00 87.81 109 GLU A CA 1
ATOM 801 C C . GLU A 1 109 ? -4.409 -6.618 -13.154 1.00 87.81 109 GLU A C 1
ATOM 803 O O . GLU A 1 109 ? -5.636 -6.554 -13.323 1.00 87.81 109 GLU A O 1
ATOM 808 N N . SER A 1 110 ? -3.728 -7.748 -13.362 1.00 87.25 110 SER A N 1
ATOM 809 C CA . SER A 1 110 ? -4.349 -9.013 -13.772 1.00 87.25 110 SER A CA 1
ATOM 810 C C . SER A 1 110 ? -5.131 -9.687 -12.649 1.00 87.25 110 SER A C 1
ATOM 812 O O . SER A 1 110 ? -6.099 -10.389 -12.932 1.00 87.25 110 SER A O 1
ATOM 814 N N . TYR A 1 111 ? -4.784 -9.410 -11.388 1.00 82.75 111 TYR A N 1
ATOM 815 C CA . TYR A 1 111 ? -5.416 -10.022 -10.218 1.00 82.75 111 TYR A CA 1
ATOM 816 C C . TYR A 1 111 ? -6.881 -9.628 -10.019 1.00 82.75 111 TYR A C 1
ATOM 818 O O . TYR A 1 111 ? -7.563 -10.230 -9.196 1.00 82.75 111 TYR A O 1
ATOM 826 N N . ARG A 1 112 ? -7.376 -8.623 -10.761 1.00 81.19 112 ARG A N 1
ATOM 827 C CA . ARG A 1 112 ? -8.770 -8.144 -10.694 1.00 81.19 112 ARG A CA 1
ATOM 828 C C . ARG A 1 112 ? -9.239 -7.870 -9.259 1.00 81.19 112 ARG A C 1
ATOM 830 O O . ARG A 1 112 ? -10.416 -8.038 -8.956 1.00 81.19 112 ARG A O 1
ATOM 837 N N . LEU A 1 113 ? -8.322 -7.432 -8.393 1.00 86.56 113 LEU A N 1
ATOM 838 C CA . LEU A 1 113 ? -8.668 -7.039 -7.035 1.00 86.56 113 LEU A CA 1
ATOM 839 C C . LEU A 1 113 ? -9.656 -5.873 -7.075 1.00 86.56 113 LEU A C 1
ATOM 841 O O . LEU A 1 113 ? -9.548 -4.964 -7.905 1.00 86.56 113 LEU A O 1
ATOM 845 N N . GLU A 1 114 ? -10.614 -5.897 -6.163 1.00 90.94 114 GLU A N 1
ATOM 846 C CA . GLU A 1 114 ? -11.611 -4.850 -6.033 1.00 90.94 114 GLU A CA 1
ATOM 847 C C . GLU 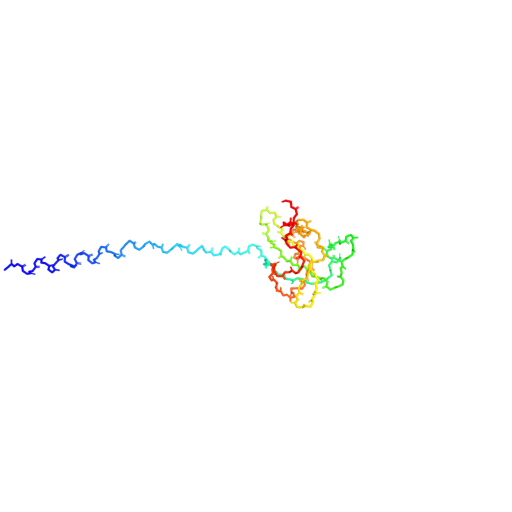A 1 114 ? -10.999 -3.662 -5.295 1.00 90.94 114 GLU A C 1
ATOM 849 O O . GLU A 1 114 ? -10.489 -3.814 -4.184 1.00 90.94 114 GLU A O 1
ATOM 854 N N . ARG A 1 115 ? -11.065 -2.467 -5.892 1.00 93.56 115 ARG A N 1
ATOM 855 C CA . ARG A 1 115 ? -10.702 -1.233 -5.192 1.00 93.56 115 ARG A CA 1
ATOM 856 C C . ARG A 1 115 ? -11.793 -0.907 -4.178 1.00 93.56 115 ARG A C 1
ATOM 858 O O . ARG A 1 115 ? -12.890 -0.514 -4.562 1.00 93.56 115 ARG A O 1
ATOM 865 N N . ILE A 1 116 ? -11.472 -1.030 -2.897 1.00 93.69 116 ILE A N 1
ATOM 866 C CA . ILE A 1 116 ? -12.423 -0.835 -1.793 1.00 93.69 116 ILE A CA 1
ATOM 867 C C . ILE A 1 116 ? -12.351 0.562 -1.171 1.00 93.69 116 ILE A C 1
ATOM 869 O O . ILE A 1 116 ? -13.205 0.922 -0.365 1.00 93.69 116 ILE A O 1
ATOM 873 N N . GLY A 1 117 ? -11.339 1.357 -1.523 1.00 93.25 117 GLY A N 1
ATOM 874 C CA . GLY A 1 117 ? -11.214 2.717 -1.020 1.00 93.25 117 GLY A CA 1
ATOM 875 C C . GLY A 1 117 ? -9.827 3.309 -1.208 1.00 93.25 117 GLY A C 1
ATOM 876 O O . GLY A 1 117 ? -9.064 2.905 -2.089 1.00 93.25 117 GLY A O 1
ATOM 877 N N . HIS A 1 118 ? -9.533 4.286 -0.361 1.00 93.88 118 HIS A N 1
ATOM 878 C CA . HIS A 1 118 ? -8.268 4.996 -0.310 1.00 93.88 118 HIS A CA 1
ATOM 879 C C . HIS A 1 118 ? -7.926 5.293 1.153 1.00 93.88 118 HIS A C 1
ATOM 881 O O . HIS A 1 118 ? -8.822 5.625 1.934 1.00 93.88 118 HIS A O 1
ATOM 887 N N . VAL A 1 119 ? -6.657 5.163 1.523 1.00 90.00 119 VAL A N 1
ATOM 888 C CA . VAL A 1 119 ? -6.147 5.421 2.871 1.00 90.00 119 VAL A CA 1
ATOM 889 C C . VAL A 1 119 ? -4.995 6.412 2.817 1.00 90.00 119 VAL A C 1
ATOM 891 O O . VAL A 1 119 ? -4.168 6.371 1.908 1.00 90.00 119 VAL A O 1
ATOM 894 N N . ASP A 1 120 ? -4.924 7.283 3.820 1.00 89.19 120 ASP A N 1
ATOM 895 C CA . ASP A 1 120 ? -3.705 8.034 4.083 1.00 89.19 120 ASP A CA 1
ATOM 896 C C . ASP A 1 120 ? -2.643 7.067 4.621 1.00 89.19 120 ASP A C 1
ATOM 898 O O . ASP A 1 120 ? -2.771 6.535 5.724 1.00 89.19 120 ASP A O 1
ATOM 902 N N . LEU A 1 121 ? -1.594 6.825 3.832 1.00 85.44 121 LEU A N 1
ATOM 903 C CA . LEU A 1 121 ? -0.510 5.908 4.187 1.00 85.44 121 LEU A CA 1
ATOM 904 C C . LEU A 1 121 ? 0.199 6.307 5.495 1.00 85.44 121 LEU A C 1
ATOM 906 O O . LEU A 1 121 ? 0.745 5.438 6.175 1.00 85.44 121 LEU A O 1
ATOM 910 N N . ALA A 1 122 ? 0.180 7.594 5.864 1.00 83.44 122 ALA A N 1
ATOM 911 C CA . ALA A 1 122 ? 0.736 8.081 7.126 1.00 83.44 122 ALA A CA 1
ATOM 912 C C . ALA A 1 122 ? -0.170 7.793 8.337 1.00 83.44 122 ALA A C 1
ATOM 914 O O . ALA A 1 122 ? 0.307 7.810 9.470 1.00 83.44 122 ALA A O 1
ATOM 915 N N . ALA A 1 123 ? -1.457 7.519 8.103 1.00 85.19 123 ALA A N 1
ATOM 916 C CA . ALA A 1 123 ? -2.455 7.232 9.131 1.00 85.19 123 ALA A CA 1
ATOM 917 C C . ALA A 1 123 ? -2.635 5.728 9.415 1.00 85.19 123 ALA A C 1
ATOM 919 O O . ALA A 1 123 ? -3.444 5.366 10.267 1.00 85.19 123 ALA A O 1
ATOM 920 N N . ILE A 1 124 ? -1.918 4.847 8.706 1.00 84.62 124 ILE A N 1
ATOM 921 C CA . ILE A 1 124 ? -1.956 3.402 8.964 1.00 84.62 124 ILE A CA 1
ATOM 922 C C . ILE A 1 124 ? -1.265 3.116 10.305 1.00 84.62 124 ILE A C 1
ATOM 924 O O . ILE A 1 124 ? -0.111 3.492 10.511 1.00 84.62 124 ILE A O 1
ATOM 928 N N . GLU A 1 125 ? -1.973 2.439 11.209 1.00 79.56 125 GLU A N 1
ATOM 929 C CA . GLU A 1 125 ? -1.487 2.074 12.539 1.00 79.56 125 GLU A CA 1
ATOM 930 C C . GLU A 1 125 ? -0.374 1.006 12.492 1.00 79.56 125 GLU A C 1
ATOM 932 O O . GLU A 1 125 ? -0.337 0.131 11.621 1.00 79.56 125 GLU A O 1
ATOM 937 N N . GLY A 1 126 ? 0.523 1.041 13.483 1.00 66.19 126 GLY A N 1
ATOM 938 C CA . GLY A 1 126 ? 1.799 0.309 13.457 1.00 66.19 126 GLY A CA 1
ATOM 939 C C . GLY A 1 126 ? 2.904 1.162 12.819 1.00 66.19 126 GLY A C 1
ATOM 940 O O . GLY A 1 126 ? 2.600 2.182 12.213 1.00 66.19 126 GLY A O 1
ATOM 941 N N . PRO A 1 127 ? 4.198 0.854 12.997 1.00 52.94 127 PRO A N 1
ATOM 942 C CA . PRO A 1 127 ? 5.239 1.830 12.687 1.00 52.94 127 PRO A CA 1
ATOM 943 C C . PRO A 1 127 ? 5.488 1.987 11.173 1.00 52.94 127 PRO A C 1
ATOM 945 O O . PRO A 1 127 ? 5.883 1.022 10.521 1.00 52.94 127 PRO A O 1
ATOM 948 N N . PRO A 1 128 ? 5.444 3.226 10.642 1.00 51.28 128 PRO A N 1
ATOM 949 C CA . PRO A 1 128 ? 6.300 3.670 9.541 1.00 51.28 128 PRO A CA 1
ATOM 950 C C . PRO A 1 128 ? 7.640 4.272 10.029 1.00 51.28 128 PRO A C 1
ATOM 952 O O . PRO A 1 128 ? 8.282 5.005 9.286 1.00 51.28 128 PRO A O 1
ATOM 955 N N . ASN A 1 129 ? 8.084 3.995 11.266 1.00 40.78 129 ASN A N 1
ATOM 956 C CA . ASN A 1 129 ? 9.323 4.549 11.827 1.00 40.78 129 ASN A CA 1
ATOM 957 C C . ASN A 1 129 ? 10.038 3.553 12.757 1.00 40.78 129 ASN A C 1
ATOM 959 O O . ASN A 1 129 ? 9.564 3.263 13.854 1.00 40.78 129 ASN A O 1
ATOM 963 N N . ALA A 1 130 ? 11.223 3.101 12.354 1.00 42.06 130 ALA A N 1
ATOM 964 C CA . ALA A 1 130 ? 12.225 2.483 13.222 1.00 42.06 130 ALA A CA 1
ATOM 965 C C . ALA A 1 130 ? 13.290 3.522 13.624 1.00 42.06 130 ALA A C 1
ATOM 967 O O . ALA A 1 130 ? 14.493 3.287 13.598 1.00 42.06 130 ALA A O 1
ATOM 968 N N . THR A 1 131 ? 12.847 4.711 14.034 1.00 39.62 131 THR A N 1
ATOM 969 C CA . THR A 1 131 ? 13.738 5.746 14.576 1.00 39.62 131 THR A CA 1
ATOM 970 C C . THR A 1 131 ? 13.282 6.156 15.969 1.00 39.62 131 THR A C 1
ATOM 972 O O . THR A 1 131 ? 12.857 7.276 16.220 1.00 39.62 131 THR A O 1
ATOM 975 N N . ALA A 1 132 ? 13.361 5.198 16.889 1.00 36.84 132 ALA A N 1
ATOM 976 C CA . ALA A 1 132 ? 13.424 5.450 18.326 1.00 36.84 132 ALA A CA 1
ATOM 977 C C . ALA A 1 132 ? 14.314 4.399 19.016 1.00 36.84 132 ALA A C 1
ATOM 979 O O . ALA A 1 132 ? 13.981 3.919 20.091 1.00 36.84 132 ALA A O 1
ATOM 980 N N . ALA A 1 133 ? 15.418 3.991 18.380 1.00 35.72 133 ALA A N 1
ATOM 981 C CA . ALA A 1 133 ? 16.507 3.262 19.037 1.00 35.72 133 ALA A CA 1
ATOM 982 C C . ALA A 1 133 ? 17.763 3.215 18.148 1.00 35.72 133 ALA A C 1
ATOM 984 O O . ALA A 1 133 ? 18.059 2.172 17.565 1.00 35.72 133 ALA A O 1
ATOM 985 N N . ARG A 1 134 ? 18.496 4.331 18.050 1.00 33.62 134 ARG A N 1
ATOM 986 C CA . ARG A 1 134 ? 19.969 4.400 18.157 1.00 33.62 134 ARG A CA 1
ATOM 987 C C . ARG A 1 134 ? 20.465 5.825 17.971 1.00 33.62 134 ARG A C 1
ATOM 989 O O . ARG A 1 134 ? 20.030 6.473 16.999 1.00 33.62 134 ARG A O 1
#

Foldseek 3Di:
DPPPVVVVVVVVVVVPPPPPPDDDPPPPPPDPPPDPDDQQWKWDDPCVVLVVDDVVDADPQKIKGFHDQDPVQQKTWIAIWHDDDPGIAGPDQDDDARPTDIDHRVSVVVRVTDGPDGDDPVPHPHDPDPPPDD

pLDDT: me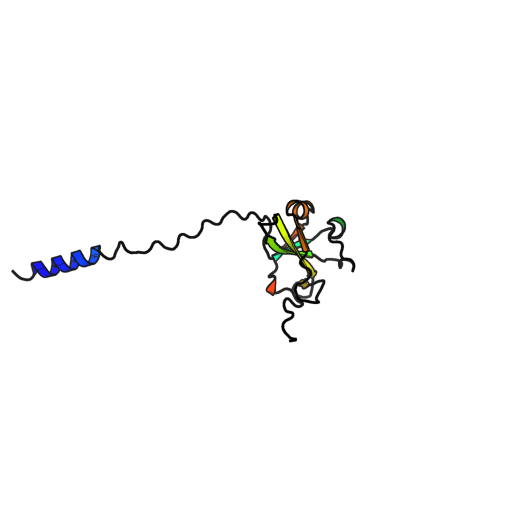an 70.84, std 18.88, range [33.62, 94.69]

Secondary structure (DSSP, 8-state):
--SHHHHHHHHHHHSSSSS---PPP-PPP----S-SS-TTEEEES-TTTTT---TT-PPTT-EEEEEEEEGGGTEEEEEEEEEETTEEEESS--SSSS--EEEEHHHHHHT--EEEEE--GGGSBS-S---S--

Radius of gyration: 27.24 Å; chains: 1; bounding box: 32×95×40 Å